Protein AF-K2ESZ5-F1 (afdb_monomer)

Solvent-accessible surface area (backbone atoms only — not comparable to full-atom values): 4559 Å² total; per-residue (Å²): 137,86,88,85,84,92,80,88,82,61,76,92,73,60,92,53,64,55,50,76,53,89,70,56,45,60,28,69,50,86,51,72,70,36,25,53,48,31,73,66,19,33,65,64,31,36,52,43,33,42,68,74,36,78,48,58,92,92,62,85,63,77,32,58,25,58,70,40,95,35,75,25,31,56

pLDDT: mean 97.21, std 2.07, range [84.69, 98.81]

Radius of gyration: 12.24 Å; Cα contacts (8 Å, |Δi|>4): 98; chains: 1; bounding box: 34×21×27 Å

Sequence (74 aa):
MIEIVLKSGNLLSATADAIVNPANSIGAMGGGVALAIKLAGGTVIEEAARAHGVCAVGEAFTTTAGTLPYQAVI

Foldseek 3Di:
DDDDDDDDDQQLPDDDQEEEDPDAQQLDQDDDNSVVQCVVQHCQNSVQSNVVGGDDVPDDDWDPSRPRPHRTYD

Mean predicted aligned error: 2.19 Å

Nearest PDB structures (foldseek):
  4gvv-assembly2_B  TM=9.378E-01  e=9.292E-05  unclassified
  4jll-assembly1_A  TM=9.387E-01  e=1.494E-04  synthetic construct
  4gvv-assembly4_D  TM=9.340E-01  e=1.832E-04  unclassified
  4jgk-assembly3_C  TM=9.360E-01  e=2.572E-04  synthetic construct
  4k0c-assembly1_A  TM=9.373E-01  e=2.946E-04  synthetic construct

Structure (mmCIF, N/CA/C/O backbone):
data_AF-K2ESZ5-F1
#
_entry.id   AF-K2ESZ5-F1
#
loop_
_atom_site.group_PDB
_atom_site.id
_atom_site.type_symbol
_atom_site.label_atom_id
_atom_site.label_alt_id
_atom_site.label_comp_id
_atom_site.label_asym_id
_atom_site.label_entity_id
_atom_site.label_seq_id
_atom_site.pdbx_PDB_ins_code
_atom_site.Cartn_x
_atom_site.Cartn_y
_atom_site.Cartn_z
_atom_site.occupancy
_atom_site.B_iso_or_equiv
_atom_site.auth_seq_id
_atom_site.auth_comp_id
_atom_site.auth_asym_id
_atom_site.auth_atom_id
_atom_site.pdbx_PDB_model_num
ATOM 1 N N . MET A 1 1 ? -23.045 -13.204 -0.430 1.00 84.69 1 MET A N 1
ATOM 2 C CA . MET A 1 1 ? -23.382 -11.796 -0.732 1.00 84.69 1 MET A CA 1
ATOM 3 C C . MET A 1 1 ? -22.213 -10.958 -0.248 1.00 84.69 1 MET A C 1
ATOM 5 O O . MET A 1 1 ? -21.719 -11.263 0.829 1.00 84.69 1 MET A O 1
ATOM 9 N N . ILE A 1 2 ? -21.718 -10.013 -1.047 1.00 94.38 2 ILE A N 1
ATOM 10 C CA . ILE A 1 2 ? -20.609 -9.133 -0.645 1.00 94.38 2 ILE A CA 1
ATOM 11 C C . ILE A 1 2 ? -21.219 -7.867 -0.045 1.00 94.38 2 ILE A C 1
ATOM 13 O O . ILE A 1 2 ? -22.116 -7.282 -0.650 1.00 94.38 2 ILE A O 1
ATOM 17 N N . GLU A 1 3 ? -20.752 -7.472 1.135 1.00 96.38 3 GLU A N 1
ATOM 18 C CA . GLU A 1 3 ? -21.101 -6.190 1.743 1.00 96.38 3 GLU A CA 1
ATOM 19 C C . GLU A 1 3 ? -20.183 -5.093 1.196 1.00 96.38 3 GLU A C 1
ATOM 21 O O . GLU A 1 3 ? -18.975 -5.290 1.067 1.00 96.38 3 GLU A O 1
ATOM 26 N N . ILE A 1 4 ? -20.756 -3.937 0.857 1.00 96.81 4 ILE A N 1
ATOM 27 C CA . ILE A 1 4 ? -20.017 -2.790 0.325 1.00 96.81 4 ILE A CA 1
ATOM 28 C C . ILE A 1 4 ? -20.363 -1.566 1.166 1.00 96.81 4 ILE A C 1
ATOM 30 O O . ILE A 1 4 ? -21.534 -1.218 1.315 1.00 96.81 4 ILE A O 1
ATOM 34 N N . VAL A 1 5 ? -19.332 -0.886 1.670 1.00 96.44 5 VAL A N 1
ATOM 35 C CA . VAL A 1 5 ? -19.463 0.343 2.459 1.00 96.44 5 VAL A CA 1
ATOM 36 C C . VAL A 1 5 ? -18.664 1.457 1.794 1.00 96.44 5 VAL A C 1
ATOM 38 O O . VAL A 1 5 ? -17.471 1.306 1.537 1.00 96.44 5 VAL A O 1
ATOM 41 N N . LEU A 1 6 ? -19.307 2.600 1.550 1.00 97.25 6 LEU A N 1
ATOM 42 C CA . LEU A 1 6 ? -18.653 3.800 1.031 1.00 97.25 6 LEU A CA 1
ATOM 43 C C . LEU A 1 6 ? -18.217 4.708 2.188 1.00 97.25 6 LEU A C 1
ATOM 45 O O . LEU A 1 6 ? -19.030 5.059 3.044 1.00 97.25 6 LEU A O 1
ATOM 49 N N . LYS A 1 7 ? -16.945 5.117 2.204 1.00 96.62 7 LYS A N 1
ATOM 50 C CA . LYS A 1 7 ? -16.387 6.055 3.192 1.00 96.62 7 LYS A CA 1
ATOM 51 C C . LYS A 1 7 ? -15.524 7.104 2.497 1.00 96.62 7 LYS A C 1
ATOM 53 O O . LYS A 1 7 ? -14.810 6.786 1.552 1.00 96.62 7 LYS A O 1
ATOM 58 N N . SER A 1 8 ? -15.561 8.337 2.998 1.00 97.94 8 SER A N 1
ATOM 59 C CA . SER A 1 8 ? -14.597 9.384 2.643 1.00 97.94 8 SER A CA 1
ATOM 60 C C . SER A 1 8 ? -13.551 9.488 3.749 1.00 97.94 8 SER A C 1
ATOM 62 O O . SER A 1 8 ? -13.915 9.575 4.923 1.00 97.94 8 SER A O 1
ATOM 64 N N . GLY A 1 9 ? -12.265 9.439 3.403 1.00 96.19 9 GLY A N 1
ATOM 65 C CA . GLY A 1 9 ? -11.187 9.497 4.387 1.00 96.19 9 GLY A CA 1
ATOM 66 C C . GLY A 1 9 ? -9.837 9.024 3.855 1.00 96.19 9 GLY A C 1
ATOM 67 O O . GLY A 1 9 ? -9.637 8.876 2.651 1.00 96.19 9 GLY A O 1
ATOM 68 N N . ASN A 1 10 ? -8.907 8.791 4.782 1.00 97.25 10 ASN A N 1
ATOM 69 C CA . ASN A 1 10 ? -7.585 8.247 4.490 1.00 97.25 10 ASN A CA 1
ATOM 70 C C . ASN A 1 10 ? -7.631 6.711 4.490 1.00 97.25 10 ASN A C 1
ATOM 72 O O . ASN A 1 10 ? -8.042 6.112 5.484 1.00 97.25 10 ASN A O 1
ATOM 76 N N . LEU A 1 11 ? -7.159 6.080 3.408 1.00 97.56 11 LEU A N 1
ATOM 77 C CA . LEU A 1 11 ? -7.078 4.619 3.286 1.00 97.56 11 LEU A CA 1
ATOM 78 C C . LEU A 1 11 ? -6.299 3.984 4.445 1.00 97.56 11 LEU A C 1
ATOM 80 O O . LEU A 1 11 ? -6.686 2.930 4.935 1.00 97.56 11 LEU A O 1
ATOM 84 N N . LEU A 1 12 ? -5.245 4.648 4.927 1.00 97.69 12 LEU A N 1
ATOM 85 C CA . LEU A 1 12 ? -4.409 4.143 6.021 1.00 97.69 12 LEU A CA 1
ATOM 86 C C . LEU A 1 12 ? -5.121 4.114 7.379 1.00 97.69 12 LEU A C 1
ATOM 88 O O . LEU A 1 12 ? -4.582 3.542 8.322 1.00 97.69 12 LEU A O 1
ATOM 92 N N . SER A 1 13 ? -6.310 4.709 7.485 1.00 96.88 13 SER A N 1
ATOM 93 C CA . SER A 1 13 ? -7.158 4.681 8.681 1.00 96.88 13 SER A CA 1
ATOM 94 C C . SER A 1 13 ? -8.312 3.676 8.569 1.00 96.88 13 SER A C 1
ATOM 96 O O . SER A 1 13 ? -9.200 3.673 9.423 1.00 96.88 13 SER A O 1
ATOM 98 N N . ALA A 1 14 ? -8.353 2.861 7.510 1.00 96.81 14 ALA A N 1
ATOM 99 C CA . ALA A 1 14 ? -9.400 1.869 7.322 1.00 96.81 14 ALA A CA 1
ATOM 100 C C . ALA A 1 14 ? -9.319 0.769 8.392 1.00 96.81 14 ALA A C 1
ATOM 102 O O . ALA A 1 14 ? -8.252 0.275 8.729 1.00 96.81 14 ALA A O 1
ATOM 103 N N . THR A 1 15 ? -10.470 0.348 8.913 1.00 96.12 15 THR A N 1
ATOM 104 C CA . THR A 1 15 ? -10.569 -0.862 9.738 1.00 96.12 15 THR A CA 1
ATOM 105 C C . THR A 1 15 ? -10.824 -2.043 8.810 1.00 96.12 15 THR A C 1
ATOM 107 O O . THR A 1 15 ? -11.957 -2.236 8.369 1.00 96.12 15 THR A O 1
ATOM 110 N N . ALA A 1 16 ? -9.766 -2.771 8.461 1.00 97.25 16 ALA A N 1
ATOM 111 C CA . ALA A 1 16 ? -9.801 -3.907 7.545 1.00 97.25 16 ALA A CA 1
ATOM 112 C C . ALA A 1 16 ? -8.625 -4.852 7.824 1.00 97.25 16 ALA A C 1
ATOM 114 O O . ALA A 1 16 ? -7.642 -4.448 8.441 1.00 97.25 16 ALA A O 1
ATOM 115 N N . ASP A 1 17 ? -8.703 -6.084 7.323 1.00 98.56 17 ASP A N 1
ATOM 116 C CA . ASP A 1 17 ? -7.583 -7.029 7.389 1.00 98.56 17 ASP A CA 1
ATOM 117 C C . ASP A 1 17 ? -6.453 -6.658 6.422 1.00 98.56 17 ASP A C 1
ATOM 119 O O . ASP A 1 17 ? -5.279 -6.838 6.734 1.00 98.56 17 ASP A O 1
ATOM 123 N N . ALA A 1 18 ? -6.797 -6.119 5.254 1.00 98.56 18 ALA A N 1
ATOM 124 C CA . ALA A 1 18 ? -5.851 -5.693 4.234 1.00 98.56 18 ALA A CA 1
ATOM 125 C C . ALA A 1 18 ? -6.348 -4.429 3.529 1.00 98.56 18 ALA A C 1
ATOM 127 O O . ALA A 1 18 ? -7.552 -4.169 3.454 1.00 98.56 18 ALA A O 1
ATOM 128 N N . ILE A 1 19 ? -5.406 -3.666 2.9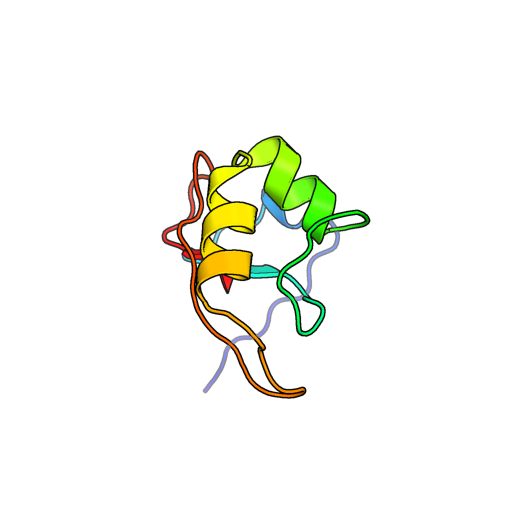81 1.00 98.56 19 ILE A N 1
ATOM 129 C CA . ILE A 1 19 ? -5.683 -2.528 2.101 1.00 98.56 19 ILE A CA 1
ATOM 130 C C . ILE A 1 19 ? -5.158 -2.819 0.700 1.00 98.56 19 ILE A C 1
ATOM 132 O O . ILE A 1 19 ? -4.187 -3.553 0.541 1.00 98.56 19 ILE A O 1
ATOM 136 N N . VAL A 1 20 ? -5.790 -2.219 -0.307 1.00 98.38 20 VAL A N 1
ATOM 137 C CA . VAL A 1 20 ? -5.393 -2.385 -1.709 1.00 98.38 20 VAL A CA 1
ATOM 138 C C . VAL A 1 20 ? -4.608 -1.158 -2.167 1.00 98.38 20 VAL A C 1
ATOM 140 O O . VAL A 1 20 ? -5.098 -0.028 -2.064 1.00 98.38 20 VAL A O 1
ATOM 143 N N . ASN A 1 21 ? -3.404 -1.372 -2.682 1.00 97.88 21 ASN A N 1
ATOM 144 C CA . ASN A 1 21 ? -2.593 -0.368 -3.349 1.00 97.88 21 ASN A CA 1
ATOM 145 C C . ASN A 1 21 ? -2.812 -0.451 -4.870 1.00 97.88 21 ASN A C 1
ATOM 147 O O . ASN A 1 21 ? -2.374 -1.416 -5.494 1.00 97.88 21 ASN A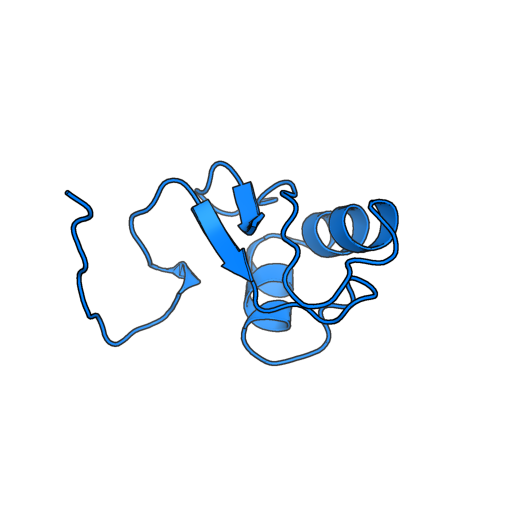 O 1
ATOM 151 N N . PRO A 1 22 ? -3.411 0.561 -5.520 1.00 94.25 22 PRO A N 1
ATOM 152 C CA . PRO A 1 22 ? -3.440 0.609 -6.977 1.00 94.25 22 PRO A CA 1
ATOM 153 C C . PRO A 1 22 ? -2.013 0.788 -7.516 1.00 94.25 22 PRO A C 1
ATOM 155 O O . PRO A 1 22 ? -1.437 1.878 -7.468 1.00 94.25 22 PRO A O 1
ATOM 158 N N . ALA A 1 23 ? -1.436 -0.307 -8.006 1.00 90.19 23 ALA A N 1
ATOM 159 C CA . ALA A 1 23 ? -0.043 -0.375 -8.414 1.00 90.19 23 ALA A CA 1
ATOM 160 C C . ALA A 1 23 ? 0.145 -0.164 -9.924 1.00 90.19 23 ALA A C 1
ATOM 162 O O . ALA A 1 23 ? -0.751 -0.369 -10.741 1.00 90.19 23 ALA A O 1
ATOM 163 N N . ASN A 1 24 ? 1.365 0.219 -10.297 1.00 94.94 24 ASN A N 1
ATOM 164 C CA . ASN A 1 24 ? 1.875 -0.004 -11.648 1.00 94.94 24 ASN A CA 1
ATOM 165 C C . ASN A 1 24 ? 2.482 -1.410 -11.750 1.00 94.94 24 ASN A C 1
ATOM 167 O O . ASN A 1 24 ? 2.803 -2.038 -10.741 1.00 94.94 24 ASN A O 1
ATOM 171 N N . SER A 1 25 ? 2.719 -1.866 -12.979 1.00 97.06 25 SER A N 1
ATOM 172 C CA . SER A 1 25 ? 3.206 -3.220 -13.255 1.00 97.06 25 SER A CA 1
ATOM 173 C C . SER A 1 25 ? 4.593 -3.547 -12.704 1.00 97.06 25 SER A C 1
ATOM 175 O O . SER A 1 25 ? 4.960 -4.709 -12.736 1.00 97.06 25 SER A O 1
ATOM 177 N N . ILE A 1 26 ? 5.382 -2.578 -12.230 1.00 97.19 26 ILE A N 1
ATOM 178 C CA . ILE A 1 26 ? 6.765 -2.816 -11.771 1.00 97.19 26 ILE A CA 1
ATOM 179 C C . ILE A 1 26 ? 6.933 -2.672 -10.253 1.00 97.19 26 ILE A C 1
ATOM 181 O O . ILE A 1 26 ? 8.062 -2.673 -9.761 1.00 97.19 26 ILE A O 1
ATOM 185 N N . GLY A 1 27 ? 5.836 -2.482 -9.514 1.00 96.44 27 GLY A N 1
ATOM 186 C CA . GLY A 1 27 ? 5.856 -2.378 -8.053 1.00 96.44 27 GLY A CA 1
ATOM 187 C C . GLY A 1 27 ? 6.495 -1.097 -7.503 1.00 96.44 27 GLY A C 1
ATOM 188 O O . GLY A 1 27 ? 6.810 -1.045 -6.320 1.00 96.44 27 GLY A O 1
ATOM 189 N N . ALA A 1 28 ? 6.708 -0.059 -8.321 1.00 97.75 28 ALA A N 1
ATOM 190 C CA . ALA A 1 28 ? 7.281 1.207 -7.855 1.00 97.75 28 ALA A CA 1
ATOM 191 C C . ALA A 1 28 ? 6.233 2.061 -7.116 1.00 97.75 28 ALA A C 1
ATOM 193 O O . ALA A 1 28 ? 5.145 2.306 -7.639 1.00 97.75 28 ALA A O 1
ATOM 194 N N . MET A 1 29 ? 6.565 2.582 -5.936 1.00 97.94 29 MET A N 1
ATOM 195 C CA . MET A 1 29 ? 5.650 3.308 -5.041 1.00 97.94 29 MET A CA 1
ATOM 196 C C . MET A 1 29 ? 6.072 4.779 -4.892 1.00 97.94 29 MET A C 1
ATOM 198 O O . MET A 1 29 ? 6.451 5.242 -3.817 1.00 97.94 29 MET A O 1
ATOM 202 N N . GLY A 1 30 ? 6.042 5.519 -6.007 1.00 96.50 30 GLY A N 1
ATOM 203 C CA . GLY A 1 30 ? 6.619 6.869 -6.104 1.00 96.50 30 GLY A CA 1
ATOM 204 C C . GLY A 1 30 ? 5.689 8.049 -5.787 1.00 96.50 30 GLY A C 1
ATOM 205 O O . GLY A 1 30 ? 6.183 9.140 -5.523 1.00 96.50 30 GLY A O 1
ATOM 206 N N . GLY A 1 31 ? 4.363 7.873 -5.803 1.00 96.38 31 GLY A N 1
ATOM 207 C CA . GLY A 1 31 ? 3.409 8.965 -5.563 1.00 96.38 31 GLY A CA 1
ATOM 208 C C . GLY A 1 31 ? 2.026 8.492 -5.114 1.00 96.38 31 GLY A C 1
ATOM 209 O O . GLY A 1 31 ? 1.762 7.292 -5.039 1.00 96.38 31 GLY A O 1
ATOM 210 N N . GLY A 1 32 ? 1.142 9.446 -4.808 1.00 96.94 32 GLY A N 1
ATOM 211 C CA . GLY A 1 32 ? -0.251 9.177 -4.437 1.00 96.94 32 GLY A CA 1
ATOM 212 C C . GLY A 1 32 ? -0.400 8.236 -3.236 1.00 96.94 32 GLY A C 1
ATOM 213 O O . GLY A 1 32 ? 0.373 8.298 -2.279 1.00 96.94 32 GLY A O 1
ATOM 214 N N . VAL A 1 33 ? -1.398 7.351 -3.304 1.00 97.81 33 VAL A N 1
ATOM 215 C CA . VAL A 1 33 ? -1.682 6.355 -2.256 1.00 97.81 33 VAL A CA 1
ATOM 216 C C . VAL A 1 33 ? -0.514 5.384 -2.071 1.00 97.81 33 VAL A C 1
ATOM 218 O O . VAL A 1 33 ? -0.175 5.070 -0.934 1.00 97.81 33 VAL A O 1
ATOM 221 N N . ALA A 1 34 ? 0.161 4.981 -3.152 1.00 98.06 34 ALA A N 1
ATOM 222 C CA . ALA A 1 34 ? 1.320 4.096 -3.072 1.00 98.06 34 ALA A CA 1
ATOM 223 C C . ALA A 1 34 ? 2.4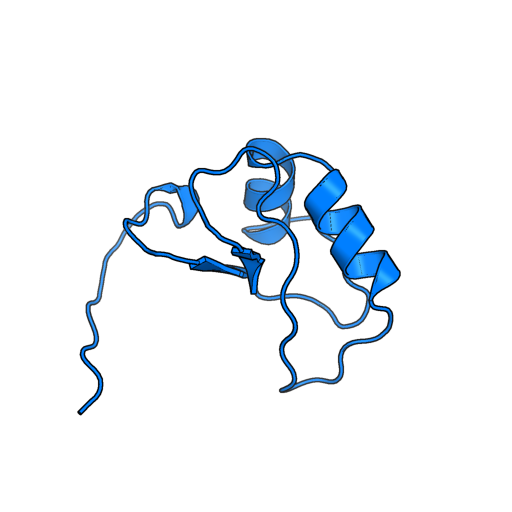46 4.714 -2.226 1.00 98.06 34 ALA A C 1
ATOM 225 O O . ALA A 1 34 ? 2.977 4.066 -1.328 1.00 98.06 34 ALA A O 1
ATOM 226 N N . LEU A 1 35 ? 2.768 5.995 -2.444 1.00 98.31 35 LEU A N 1
ATOM 227 C CA . LEU A 1 35 ? 3.761 6.681 -1.614 1.00 98.31 35 LEU A CA 1
ATOM 228 C C . LEU A 1 35 ? 3.291 6.813 -0.162 1.00 98.31 35 LEU A C 1
ATOM 230 O O . LEU A 1 35 ? 4.089 6.607 0.746 1.00 98.31 35 LEU A O 1
ATOM 234 N N . ALA A 1 36 ? 2.010 7.111 0.074 1.00 98.44 36 ALA A N 1
ATOM 235 C CA . ALA A 1 36 ? 1.469 7.186 1.431 1.00 98.44 36 ALA A CA 1
ATOM 236 C C . ALA A 1 36 ? 1.616 5.848 2.180 1.00 98.44 36 ALA A C 1
ATOM 238 O O . ALA A 1 36 ? 2.065 5.840 3.326 1.00 98.44 36 ALA A O 1
ATOM 239 N N . ILE A 1 37 ? 1.319 4.722 1.520 1.00 98.69 37 ILE A N 1
ATOM 240 C CA . ILE A 1 37 ? 1.512 3.370 2.068 1.00 98.69 37 ILE A CA 1
ATOM 241 C C . ILE A 1 37 ? 2.990 3.118 2.375 1.00 98.69 37 ILE A C 1
ATOM 243 O O . ILE A 1 37 ? 3.315 2.721 3.491 1.00 98.69 37 ILE A O 1
ATOM 247 N N . LYS A 1 38 ? 3.894 3.405 1.430 1.00 98.50 38 LYS A N 1
ATOM 248 C CA . LYS A 1 38 ? 5.343 3.231 1.623 1.00 98.50 38 LYS A CA 1
ATOM 249 C C . LYS A 1 38 ? 5.879 4.074 2.784 1.00 98.50 38 LYS A C 1
ATOM 251 O O . LYS A 1 38 ? 6.680 3.584 3.572 1.00 98.50 38 LYS A O 1
ATOM 256 N N . LEU A 1 39 ? 5.460 5.334 2.899 1.00 98.56 39 LEU A N 1
ATOM 257 C CA . LEU A 1 39 ? 5.9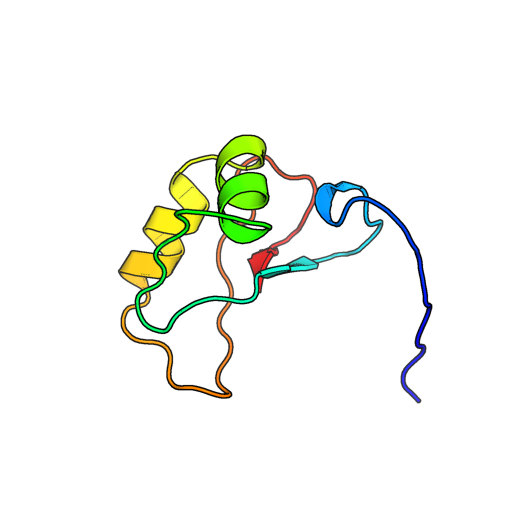18 6.227 3.968 1.00 98.56 39 LEU A CA 1
ATOM 258 C C . LEU A 1 39 ? 5.425 5.778 5.348 1.00 98.56 39 LEU A C 1
ATOM 260 O O . LEU A 1 39 ? 6.164 5.904 6.320 1.00 98.56 39 LEU A O 1
ATOM 264 N N . ALA A 1 40 ? 4.201 5.257 5.438 1.00 98.50 40 ALA A N 1
ATOM 265 C CA . ALA A 1 40 ? 3.610 4.842 6.707 1.00 98.50 40 ALA A CA 1
ATOM 266 C C . ALA A 1 40 ? 3.993 3.415 7.133 1.00 98.50 40 ALA A C 1
ATOM 268 O O . ALA A 1 40 ? 4.099 3.144 8.327 1.00 98.50 40 ALA A O 1
ATOM 269 N N . GLY A 1 41 ? 4.174 2.509 6.170 1.00 98.44 41 GLY A N 1
ATOM 270 C CA . GLY A 1 41 ? 4.494 1.100 6.405 1.00 98.44 41 GLY A CA 1
ATOM 271 C C . GLY A 1 41 ? 5.970 0.733 6.248 1.00 98.44 41 GLY A C 1
ATOM 272 O O . GLY A 1 41 ? 6.384 -0.338 6.683 1.00 98.44 41 GLY A O 1
ATOM 273 N N . GLY A 1 42 ? 6.776 1.611 5.651 1.00 98.81 42 GLY A N 1
ATOM 274 C CA . GLY A 1 42 ? 8.198 1.396 5.396 1.00 98.81 42 GLY A CA 1
ATOM 275 C C . GLY A 1 42 ? 8.509 0.894 3.982 1.00 98.81 42 GLY A C 1
ATOM 276 O O . GLY A 1 42 ? 7.650 0.390 3.255 1.00 98.81 42 GLY A O 1
ATOM 277 N N . THR A 1 43 ? 9.782 1.018 3.589 1.00 98.62 43 THR A N 1
ATOM 278 C CA . THR A 1 43 ? 10.263 0.657 2.240 1.00 98.62 43 THR A CA 1
ATOM 279 C C . THR A 1 43 ? 10.128 -0.829 1.926 1.00 98.62 43 THR A C 1
ATOM 281 O O . THR A 1 43 ? 10.008 -1.182 0.756 1.00 98.62 43 THR A O 1
ATOM 284 N N . VAL A 1 44 ? 10.040 -1.680 2.954 1.00 98.81 44 VAL A N 1
ATOM 285 C CA . VAL A 1 44 ? 9.883 -3.137 2.832 1.00 98.81 44 VAL A CA 1
ATOM 286 C C . VAL A 1 44 ? 8.672 -3.549 1.983 1.00 98.81 44 VAL A C 1
ATOM 288 O O . VAL A 1 44 ? 8.700 -4.591 1.334 1.00 98.81 44 VAL A O 1
ATOM 291 N N . ILE A 1 45 ? 7.619 -2.723 1.940 1.00 98.69 45 ILE A N 1
ATOM 292 C CA . ILE A 1 45 ? 6.425 -2.974 1.117 1.00 98.69 45 ILE A CA 1
ATOM 293 C C . ILE A 1 45 ? 6.767 -2.833 -0.372 1.00 98.69 45 ILE A C 1
ATOM 295 O O . ILE A 1 45 ? 6.454 -3.714 -1.169 1.00 98.69 45 ILE A O 1
ATOM 299 N N . GLU A 1 46 ? 7.461 -1.754 -0.747 1.00 98.56 46 GLU A N 1
ATOM 300 C CA . GLU A 1 46 ? 7.909 -1.539 -2.127 1.00 98.56 46 GLU A CA 1
ATOM 301 C C . GLU A 1 46 ? 8.969 -2.569 -2.524 1.00 98.56 46 GLU A C 1
ATOM 303 O O . GLU A 1 46 ? 8.949 -3.084 -3.638 1.00 98.56 46 GLU A O 1
ATOM 308 N N . GLU A 1 47 ? 9.887 -2.902 -1.618 1.00 98.69 47 GLU A N 1
ATOM 309 C CA . GLU A 1 47 ? 10.901 -3.930 -1.853 1.00 98.69 47 GLU A CA 1
ATOM 310 C C . GLU A 1 47 ? 10.251 -5.288 -2.150 1.00 98.69 47 GLU A C 1
ATOM 312 O O . GLU A 1 47 ? 10.616 -5.930 -3.135 1.00 98.69 47 GLU A O 1
ATOM 317 N N . ALA A 1 48 ? 9.234 -5.684 -1.375 1.00 98.38 48 ALA A N 1
ATOM 318 C CA . ALA A 1 48 ? 8.451 -6.890 -1.635 1.00 98.38 48 ALA A CA 1
ATOM 319 C C . ALA A 1 48 ? 7.691 -6.812 -2.972 1.00 98.38 48 ALA A C 1
ATOM 321 O O . ALA A 1 48 ? 7.695 -7.781 -3.732 1.00 98.38 48 ALA A O 1
ATOM 322 N N . ALA A 1 49 ? 7.098 -5.659 -3.299 1.00 97.94 49 ALA A N 1
ATOM 323 C CA . ALA A 1 49 ? 6.401 -5.457 -4.568 1.00 97.94 49 ALA A CA 1
ATOM 324 C C . ALA A 1 49 ? 7.337 -5.558 -5.780 1.00 97.94 49 ALA A C 1
ATOM 326 O O . ALA A 1 49 ? 7.015 -6.213 -6.768 1.00 97.94 49 ALA A O 1
ATOM 327 N N . ARG A 1 50 ? 8.531 -4.966 -5.699 1.00 98.00 50 ARG A N 1
ATOM 328 C CA . ARG A 1 50 ? 9.544 -5.057 -6.761 1.00 98.00 50 ARG A CA 1
ATOM 329 C C . ARG A 1 50 ? 10.145 -6.459 -6.859 1.00 98.00 50 ARG A C 1
ATOM 331 O O . ARG A 1 50 ? 10.498 -6.878 -7.958 1.00 98.00 50 ARG A O 1
ATOM 338 N N . ALA A 1 51 ? 10.262 -7.176 -5.740 1.00 98.00 51 ALA A N 1
ATOM 339 C CA . ALA A 1 51 ? 10.751 -8.554 -5.710 1.00 98.00 51 ALA A CA 1
ATOM 340 C C . ALA A 1 51 ? 9.753 -9.556 -6.309 1.00 98.00 51 ALA A C 1
ATOM 342 O O . ALA A 1 51 ? 10.186 -10.559 -6.872 1.00 98.00 51 ALA A O 1
ATOM 343 N N . HIS A 1 52 ? 8.444 -9.283 -6.230 1.00 95.81 52 HIS A N 1
ATOM 344 C CA . HIS A 1 52 ? 7.423 -10.082 -6.915 1.00 95.81 52 HIS A CA 1
ATOM 345 C C . HIS A 1 52 ? 7.618 -10.082 -8.442 1.00 95.8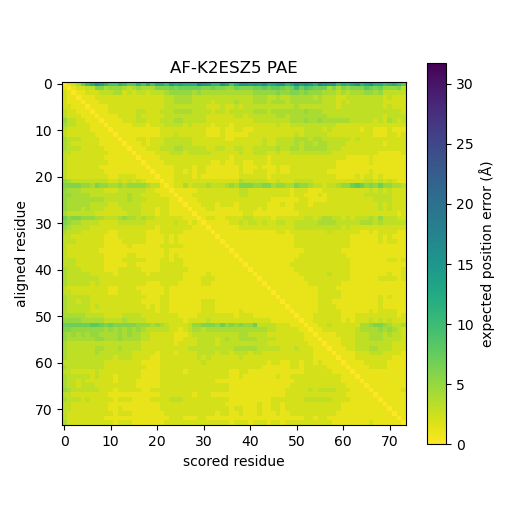1 52 HIS A C 1
ATOM 347 O O . HIS A 1 52 ? 7.394 -11.097 -9.098 1.00 95.81 52 HIS A O 1
ATOM 353 N N . GLY A 1 53 ? 8.098 -8.968 -8.999 1.00 93.75 53 GLY A N 1
ATOM 354 C CA . GLY A 1 53 ? 8.342 -8.810 -10.429 1.00 93.75 53 GLY A CA 1
ATOM 355 C C . GLY A 1 53 ? 7.193 -8.101 -11.142 1.00 93.75 53 GLY A C 1
ATOM 356 O O . GLY A 1 53 ? 6.504 -7.265 -10.560 1.00 93.75 53 GLY A O 1
ATOM 357 N N . VAL A 1 54 ? 7.033 -8.381 -12.439 1.00 95.62 54 VAL A N 1
ATOM 358 C CA . VAL A 1 54 ? 6.025 -7.703 -13.261 1.00 95.62 54 VAL A CA 1
ATOM 359 C C . VAL A 1 54 ? 4.632 -8.231 -12.931 1.00 95.62 54 VAL A C 1
ATOM 361 O O . VAL A 1 54 ? 4.370 -9.411 -13.134 1.00 95.62 54 VAL A O 1
ATOM 364 N N . CYS A 1 55 ? 3.737 -7.346 -12.498 1.00 95.44 55 CYS A N 1
ATOM 365 C CA . CYS A 1 55 ? 2.315 -7.641 -12.332 1.00 95.44 55 CYS A CA 1
ATOM 366 C C . CYS A 1 55 ? 1.544 -7.220 -13.591 1.00 95.44 55 CYS A C 1
ATOM 368 O O . CYS A 1 55 ? 1.624 -6.055 -14.021 1.00 95.44 55 CYS A O 1
ATOM 370 N N .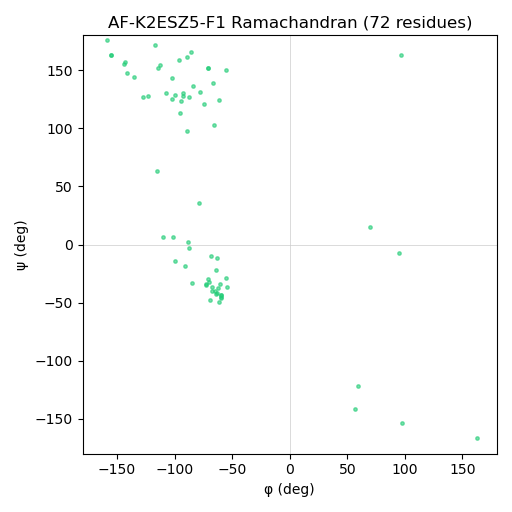 ALA A 1 56 ? 0.821 -8.156 -14.212 1.00 96.19 56 ALA A N 1
ATOM 371 C CA . ALA A 1 56 ? 0.023 -7.844 -15.389 1.00 96.19 56 ALA A CA 1
ATOM 372 C C . ALA A 1 56 ? -1.203 -6.994 -15.015 1.00 96.19 56 ALA A C 1
ATOM 374 O O . ALA A 1 56 ? -1.733 -7.056 -13.908 1.00 96.19 56 ALA A O 1
ATOM 375 N N . VAL A 1 57 ? -1.683 -6.179 -15.956 1.00 96.00 57 VAL A N 1
ATOM 376 C CA . VAL A 1 57 ? -2.896 -5.379 -15.734 1.00 96.00 57 VAL A CA 1
ATOM 377 C C . VAL A 1 57 ? -4.083 -6.311 -15.479 1.00 96.00 57 VAL A C 1
ATOM 379 O O . VAL A 1 57 ? -4.396 -7.157 -16.312 1.00 96.00 57 VAL A O 1
ATOM 382 N N . GLY A 1 58 ? -4.759 -6.115 -14.344 1.00 96.12 58 GLY A N 1
ATOM 383 C CA . GLY A 1 58 ? -5.885 -6.945 -13.904 1.00 96.12 58 GLY A CA 1
ATOM 384 C C . GLY A 1 58 ? -5.499 -8.070 -12.940 1.00 96.12 58 GLY A C 1
ATOM 385 O O . GLY A 1 58 ? -6.393 -8.700 -12.380 1.00 96.12 58 GLY A O 1
ATOM 386 N N . GLU A 1 59 ? -4.205 -8.295 -12.711 1.00 96.88 59 GLU A N 1
ATOM 387 C CA . GLU A 1 59 ? -3.717 -9.191 -11.663 1.00 96.88 59 GLU A CA 1
ATOM 388 C C . GLU A 1 59 ? -3.520 -8.450 -10.334 1.00 96.88 59 GLU A C 1
ATOM 390 O O . GLU A 1 59 ? -3.436 -7.220 -10.278 1.00 96.88 59 GLU A O 1
ATOM 395 N N . ALA A 1 60 ? -3.463 -9.224 -9.251 1.00 96.88 60 ALA A N 1
ATOM 396 C CA . ALA A 1 60 ? -3.189 -8.746 -7.905 1.00 96.88 60 ALA A CA 1
ATOM 397 C C . ALA A 1 60 ? -2.292 -9.752 -7.178 1.00 96.88 60 ALA A C 1
ATOM 399 O O . ALA A 1 60 ? -2.399 -10.963 -7.392 1.00 96.88 60 ALA A O 1
ATOM 400 N N . PHE A 1 61 ? -1.432 -9.256 -6.297 1.00 97.38 61 PHE A N 1
ATOM 401 C CA . PHE A 1 61 ? -0.548 -10.068 -5.468 1.00 97.38 61 PHE A CA 1
ATOM 402 C C . PHE A 1 61 ? -0.424 -9.416 -4.094 1.00 97.38 61 PHE A C 1
ATOM 404 O O . PHE A 1 61 ? -0.645 -8.226 -3.947 1.00 97.38 61 PHE A O 1
ATOM 411 N N . THR A 1 62 ? -0.066 -10.183 -3.070 1.00 98.06 62 THR A N 1
ATOM 412 C CA . THR A 1 62 ? 0.040 -9.651 -1.706 1.00 98.06 62 THR A CA 1
ATOM 413 C C . THR A 1 62 ? 1.486 -9.394 -1.310 1.00 98.06 62 THR A C 1
ATOM 415 O O . THR A 1 62 ? 2.362 -10.216 -1.590 1.00 98.06 62 THR A O 1
ATOM 418 N N . THR A 1 63 ? 1.723 -8.329 -0.552 1.00 98.38 63 THR A N 1
ATOM 419 C CA . THR A 1 63 ? 2.982 -8.072 0.156 1.00 98.38 63 THR A CA 1
ATOM 420 C C . THR A 1 63 ? 2.768 -8.036 1.667 1.00 98.38 63 THR A C 1
ATOM 422 O O . THR A 1 63 ? 1.643 -7.993 2.165 1.00 98.38 63 THR A O 1
ATOM 425 N N . THR A 1 64 ? 3.871 -7.972 2.418 1.00 98.38 64 THR A N 1
ATOM 426 C CA . THR A 1 64 ? 3.831 -7.500 3.810 1.00 98.38 64 THR A CA 1
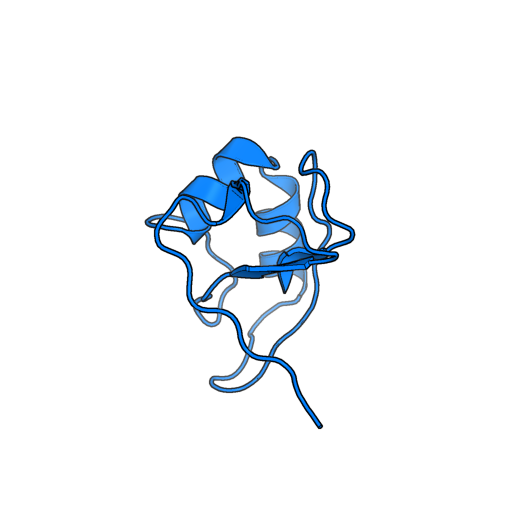ATOM 427 C C . THR A 1 64 ? 3.195 -6.107 3.893 1.00 98.38 64 THR A C 1
ATOM 429 O O . THR A 1 64 ? 3.316 -5.312 2.957 1.00 98.38 64 THR A O 1
ATOM 432 N N . ALA A 1 65 ? 2.548 -5.800 5.019 1.00 98.56 65 ALA A N 1
ATOM 433 C CA . ALA A 1 65 ? 2.069 -4.457 5.347 1.00 98.56 65 ALA A CA 1
ATOM 434 C C . ALA A 1 65 ? 3.120 -3.597 6.078 1.00 98.56 65 ALA A C 1
ATOM 436 O O . ALA A 1 65 ? 2.840 -2.460 6.466 1.00 98.56 65 ALA A O 1
ATOM 437 N N . GLY A 1 66 ? 4.330 -4.133 6.277 1.00 98.50 66 GLY A N 1
ATOM 438 C CA . GLY A 1 66 ? 5.401 -3.456 6.997 1.00 98.50 66 GLY A CA 1
ATOM 439 C C . GLY A 1 66 ? 4.990 -3.126 8.433 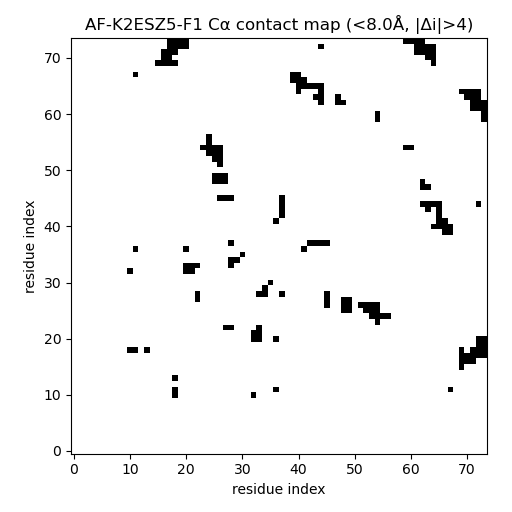1.00 98.50 66 GLY A C 1
ATOM 440 O O . GLY A 1 66 ? 4.640 -4.024 9.193 1.00 98.50 66 GLY A O 1
ATOM 441 N N . THR A 1 67 ? 5.033 -1.848 8.809 1.00 98.50 67 THR A N 1
ATOM 442 C CA . THR A 1 67 ? 4.625 -1.370 10.145 1.00 98.50 67 THR A CA 1
ATOM 443 C C . THR A 1 67 ? 3.136 -1.041 10.271 1.00 98.50 67 THR A C 1
ATOM 445 O O . THR A 1 67 ? 2.695 -0.642 11.350 1.00 98.50 67 THR A O 1
ATOM 448 N N . LEU A 1 68 ? 2.354 -1.154 9.192 1.00 98.50 68 LEU A N 1
ATOM 449 C CA . LEU A 1 68 ? 0.920 -0.868 9.233 1.00 98.50 68 LEU A CA 1
ATOM 450 C C . LEU A 1 68 ? 0.159 -1.951 10.018 1.00 98.50 68 LEU A C 1
ATOM 452 O O . LEU A 1 68 ? 0.566 -3.111 10.009 1.00 98.50 68 LEU A O 1
ATOM 456 N N . PRO A 1 69 ? -0.989 -1.618 10.637 1.00 98.12 69 PRO A N 1
ATOM 457 C CA . PRO A 1 69 ? -1.800 -2.567 11.402 1.00 98.12 69 PRO A CA 1
ATOM 458 C C . PRO A 1 69 ? -2.669 -3.466 10.498 1.00 98.12 69 PRO A C 1
ATOM 460 O O . PRO A 1 69 ? -3.803 -3.782 10.848 1.00 98.12 69 PRO A O 1
ATOM 463 N N . TYR A 1 70 ? -2.158 -3.847 9.326 1.00 98.62 70 TYR A N 1
ATOM 464 C CA . TYR A 1 70 ? -2.828 -4.727 8.369 1.00 98.62 70 TYR A CA 1
ATOM 465 C C . TYR A 1 70 ? -2.073 -6.050 8.268 1.00 98.62 70 TYR A C 1
ATOM 467 O O . TYR A 1 70 ? -0.867 -6.114 8.497 1.00 98.62 70 TYR A O 1
ATOM 475 N N . GLN A 1 71 ? -2.773 -7.108 7.879 1.00 98.56 71 GLN A N 1
ATOM 476 C CA . GLN A 1 71 ? -2.162 -8.407 7.611 1.00 98.56 71 GLN A CA 1
ATOM 477 C C . GLN A 1 71 ? -1.366 -8.385 6.297 1.00 98.56 71 GLN A C 1
ATOM 479 O O . GLN A 1 71 ? -0.332 -9.042 6.189 1.00 98.56 71 GLN A O 1
ATOM 484 N N . ALA A 1 72 ? -1.830 -7.615 5.306 1.00 98.62 72 ALA A N 1
ATOM 485 C CA . ALA A 1 72 ? -1.184 -7.474 4.006 1.00 98.62 72 ALA A CA 1
ATOM 486 C C . ALA A 1 72 ? -1.544 -6.151 3.312 1.00 98.62 72 ALA A C 1
ATOM 488 O O . ALA A 1 72 ? -2.539 -5.495 3.640 1.00 98.62 72 ALA A O 1
ATOM 489 N N . VAL A 1 73 ? -0.740 -5.804 2.308 1.00 98.62 73 VAL A N 1
ATOM 490 C CA . VAL A 1 73 ? -1.115 -4.873 1.236 1.00 98.62 73 VAL A CA 1
ATOM 491 C C . VAL A 1 73 ? -1.313 -5.708 -0.026 1.00 98.62 73 VAL A C 1
ATOM 493 O O . VAL A 1 73 ? -0.476 -6.560 -0.326 1.00 98.62 73 VAL A O 1
ATOM 496 N N . ILE A 1 74 ? -2.435 -5.504 -0.712 1.00 98.31 74 ILE A N 1
ATOM 497 C CA . ILE A 1 74 ? -2.792 -6.174 -1.975 1.00 98.31 74 ILE A CA 1
ATOM 498 C C . ILE A 1 74 ? -2.535 -5.219 -3.138 1.00 98.31 74 ILE A C 1
ATOM 500 O O . ILE A 1 74 ? -2.881 -4.028 -2.975 1.00 98.31 74 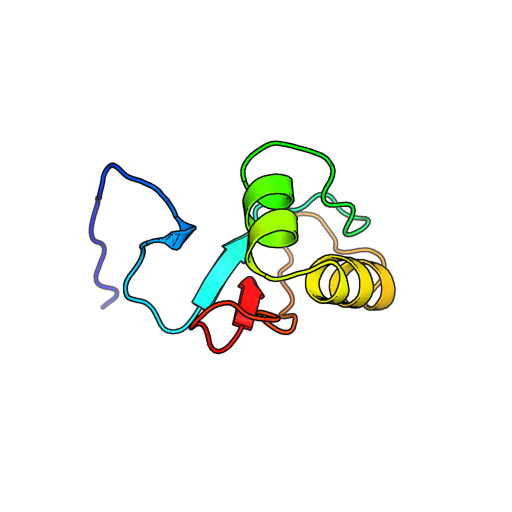ILE A O 1
#

Secondary structure (DSSP, 8-state):
--------S-GGG--SSEE-----TT----SHHHHHHHHHH-THHHHHHHHH-PPPTT----B--TTSSSSEE-